Protein AF-A0A5N9EEP2-F1 (afdb_monomer_lite)

pLDDT: mean 74.11, std 15.27, range [35.41, 95.88]

Radius of gyration: 25.85 Å; chains: 1; bounding box: 50×29×83 Å

Structure (mmCIF, N/CA/C/O backbone):
data_AF-A0A5N9EEP2-F1
#
_entry.id   AF-A0A5N9EEP2-F1
#
loop_
_atom_site.group_PDB
_atom_site.id
_atom_site.type_symbol
_atom_site.label_atom_id
_atom_site.label_alt_id
_atom_site.label_comp_id
_atom_site.label_asym_id
_atom_site.label_entity_id
_atom_site.label_seq_id
_atom_site.pdbx_PDB_ins_code
_atom_site.Cartn_x
_atom_site.Cartn_y
_atom_site.Cartn_z
_atom_site.occupancy
_atom_site.B_iso_or_equiv
_atom_site.auth_seq_id
_atom_site.auth_comp_id
_atom_site.auth_asym_id
_atom_site.auth_atom_id
_atom_site.pdbx_PDB_model_num
ATOM 1 N N . MET A 1 1 ? 2.861 -10.933 -31.149 1.00 51.59 1 MET A N 1
ATOM 2 C CA . MET A 1 1 ? 3.671 -11.671 -30.152 1.00 51.59 1 MET A CA 1
ATOM 3 C C . MET A 1 1 ? 5.061 -11.038 -30.123 1.00 51.59 1 MET A C 1
ATOM 5 O O . MET A 1 1 ? 5.666 -10.945 -31.181 1.00 51.59 1 MET A O 1
ATOM 9 N N . ILE A 1 2 ? 5.520 -10.516 -28.978 1.00 60.62 2 ILE A N 1
ATOM 10 C CA . ILE A 1 2 ? 6.801 -9.785 -28.865 1.00 60.62 2 ILE A CA 1
ATOM 11 C C . ILE A 1 2 ? 7.952 -10.799 -28.814 1.00 60.62 2 ILE A C 1
ATOM 13 O O . ILE A 1 2 ? 8.004 -11.622 -27.901 1.00 60.62 2 ILE A O 1
ATOM 17 N N . ASN A 1 3 ? 8.881 -10.757 -29.774 1.00 67.25 3 ASN A N 1
ATOM 18 C CA . ASN A 1 3 ? 10.048 -11.643 -29.767 1.00 67.25 3 ASN A CA 1
ATOM 19 C C . ASN A 1 3 ? 11.219 -11.009 -28.999 1.00 67.25 3 ASN A C 1
ATOM 21 O O . ASN A 1 3 ? 12.089 -10.357 -29.581 1.00 67.25 3 ASN A O 1
ATOM 25 N N . PHE A 1 4 ? 11.254 -11.230 -27.683 1.00 68.50 4 PHE A N 1
ATOM 26 C CA . PHE A 1 4 ? 12.301 -10.705 -26.801 1.00 68.50 4 PHE A CA 1
ATOM 27 C C . PHE A 1 4 ? 13.711 -11.250 -27.114 1.00 68.50 4 PHE A C 1
ATOM 29 O O . PHE A 1 4 ? 14.690 -10.647 -26.691 1.00 68.50 4 PHE A O 1
ATOM 36 N N . ARG A 1 5 ? 13.862 -12.327 -27.908 1.00 65.06 5 ARG A N 1
ATOM 37 C CA . ARG A 1 5 ? 15.190 -12.830 -28.332 1.00 65.06 5 ARG A CA 1
ATOM 38 C C . ARG A 1 5 ? 15.927 -11.864 -29.263 1.00 65.06 5 ARG A C 1
ATOM 40 O O . ARG A 1 5 ? 17.139 -11.959 -29.404 1.00 65.06 5 ARG A O 1
ATOM 47 N N . LEU A 1 6 ? 15.199 -10.946 -29.900 1.00 68.50 6 LEU A N 1
ATOM 48 C CA . LEU A 1 6 ? 15.760 -9.918 -30.782 1.00 68.50 6 LEU A CA 1
ATOM 49 C C . LEU A 1 6 ? 16.267 -8.688 -30.013 1.00 68.50 6 LEU A C 1
ATOM 51 O O . LEU A 1 6 ? 16.818 -7.763 -30.622 1.00 68.50 6 LEU A O 1
ATOM 55 N N . LEU A 1 7 ? 16.085 -8.658 -28.689 1.00 73.56 7 LEU A N 1
ATOM 56 C CA . LEU A 1 7 ? 16.608 -7.590 -27.852 1.00 73.56 7 LEU A CA 1
ATOM 57 C C . LEU A 1 7 ? 18.115 -7.748 -27.695 1.00 73.56 7 LEU A C 1
ATOM 59 O O . LEU A 1 7 ? 18.615 -8.730 -27.158 1.00 73.56 7 LEU A O 1
ATOM 63 N N . GLY A 1 8 ? 18.847 -6.734 -28.152 1.00 79.50 8 GLY A N 1
ATOM 64 C CA . GLY A 1 8 ? 20.227 -6.545 -27.718 1.00 79.50 8 GLY A CA 1
ATOM 65 C C . GLY A 1 8 ? 20.273 -6.075 -26.262 1.00 79.50 8 GLY A C 1
ATOM 66 O O . GLY A 1 8 ? 19.260 -5.644 -25.715 1.00 79.50 8 GLY A O 1
ATOM 67 N N . VAL A 1 9 ? 21.468 -6.066 -25.664 1.00 84.19 9 VAL A N 1
ATOM 68 C CA . VAL A 1 9 ? 21.701 -5.680 -24.256 1.00 84.19 9 VAL A CA 1
ATOM 69 C C . VAL A 1 9 ? 20.985 -4.377 -23.874 1.00 84.19 9 VAL A C 1
ATOM 71 O O . VAL A 1 9 ? 20.278 -4.337 -22.875 1.00 84.19 9 VAL A O 1
ATOM 74 N N . ARG A 1 10 ? 21.089 -3.330 -24.705 1.00 84.56 10 ARG A N 1
ATOM 75 C CA . ARG A 1 10 ? 20.427 -2.030 -24.474 1.00 84.56 10 ARG A CA 1
ATOM 76 C C . ARG A 1 10 ? 18.900 -2.127 -24.452 1.00 84.56 10 ARG A C 1
ATOM 78 O O . ARG A 1 10 ? 18.261 -1.529 -23.597 1.00 84.56 10 ARG A O 1
ATOM 85 N N . GLY A 1 11 ? 18.321 -2.915 -25.357 1.00 84.31 11 GLY A N 1
ATOM 86 C CA . GLY A 1 11 ? 16.882 -3.166 -25.373 1.00 84.31 11 GLY A CA 1
ATOM 87 C C . GLY A 1 11 ? 16.436 -3.880 -24.097 1.00 84.31 11 GLY A C 1
ATOM 88 O O . GLY A 1 11 ? 15.504 -3.425 -23.442 1.00 84.31 11 GLY A O 1
ATOM 89 N N . SER A 1 12 ? 17.148 -4.938 -23.698 1.00 87.00 12 SER A N 1
ATOM 90 C CA . SER A 1 12 ? 16.858 -5.680 -22.464 1.00 87.00 12 SER A CA 1
ATOM 91 C C . SER A 1 12 ? 16.941 -4.794 -21.219 1.00 87.00 12 SER A C 1
ATOM 93 O O . SER A 1 12 ? 16.056 -4.858 -20.372 1.00 87.00 12 SER A O 1
ATOM 95 N N . VAL A 1 13 ? 17.953 -3.923 -21.130 1.00 87.94 13 VAL A N 1
ATOM 96 C CA . VAL A 1 13 ? 18.080 -2.956 -20.026 1.00 87.94 13 VAL A CA 1
ATOM 97 C C . VAL A 1 13 ? 16.926 -1.950 -20.042 1.00 87.94 13 VAL A C 1
ATOM 99 O O . VAL A 1 13 ? 16.350 -1.688 -18.992 1.00 87.94 13 VAL A O 1
ATOM 102 N N . GLY A 1 14 ? 16.530 -1.430 -21.208 1.00 87.25 14 GLY A N 1
ATOM 103 C CA . GLY A 1 14 ? 15.384 -0.520 -21.322 1.00 87.25 14 GLY A CA 1
ATOM 104 C C . GLY A 1 14 ? 14.079 -1.143 -20.815 1.00 87.25 14 GLY A C 1
ATOM 105 O O . GLY A 1 14 ? 13.383 -0.539 -20.000 1.00 87.25 14 GLY A O 1
ATOM 106 N N . TYR A 1 15 ? 13.777 -2.378 -21.227 1.00 88.75 15 TYR A N 1
ATOM 107 C CA . TYR A 1 15 ? 12.607 -3.108 -20.727 1.00 88.75 15 TYR A CA 1
ATOM 108 C C . TYR A 1 15 ? 12.700 -3.437 -19.240 1.00 88.75 15 TYR A C 1
ATOM 110 O O . TYR A 1 15 ? 11.684 -3.370 -18.555 1.00 88.75 15 TYR A O 1
ATO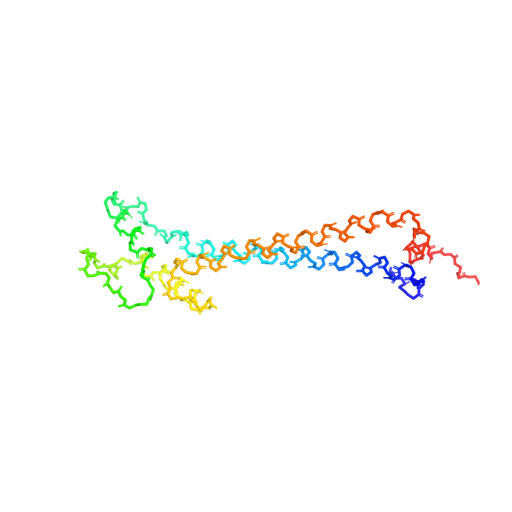M 118 N N . LEU A 1 16 ? 13.891 -3.762 -18.731 1.00 90.81 16 LEU A N 1
ATOM 119 C CA . LEU A 1 16 ? 14.096 -3.999 -17.305 1.00 90.81 16 LEU A CA 1
ATOM 120 C C . LEU A 1 16 ? 13.808 -2.734 -16.488 1.00 90.81 16 LEU A C 1
ATOM 122 O O . LEU A 1 16 ? 13.076 -2.807 -15.508 1.00 90.81 16 LEU A O 1
ATOM 126 N N . VAL A 1 17 ? 14.324 -1.574 -16.909 1.00 91.06 17 VAL A N 1
ATOM 127 C CA . VAL A 1 17 ? 14.067 -0.284 -16.242 1.00 91.06 17 VAL A CA 1
ATOM 128 C C . VAL A 1 17 ? 12.572 0.036 -16.240 1.00 91.06 17 VAL A C 1
ATOM 130 O O . VAL A 1 17 ? 12.023 0.372 -15.190 1.00 91.06 17 VAL A O 1
ATOM 133 N N . LEU A 1 18 ? 11.901 -0.129 -17.385 1.00 91.19 18 LEU A N 1
ATOM 134 C CA . LEU A 1 18 ? 10.460 0.091 -17.507 1.00 91.19 18 LEU A CA 1
ATOM 135 C C . LEU A 1 18 ? 9.661 -0.863 -16.604 1.00 91.19 18 LEU A C 1
ATOM 137 O O . LEU A 1 18 ? 8.780 -0.432 -15.864 1.00 91.19 18 LEU A O 1
ATOM 141 N N . PHE A 1 19 ? 9.993 -2.155 -16.627 1.00 93.31 19 PHE A N 1
ATOM 142 C CA . PHE A 1 19 ? 9.330 -3.177 -15.820 1.00 93.31 19 PHE A CA 1
ATOM 143 C C . PHE A 1 19 ? 9.522 -2.942 -14.319 1.00 93.31 19 PHE A C 1
ATOM 145 O O . PHE A 1 19 ? 8.550 -2.973 -13.566 1.00 93.31 19 PHE A O 1
ATOM 152 N N . CYS A 1 20 ? 10.744 -2.628 -13.882 1.00 94.06 20 CYS A N 1
ATOM 153 C CA . CYS A 1 20 ? 11.016 -2.248 -12.497 1.00 94.06 20 CYS A CA 1
ATOM 154 C C . CYS A 1 20 ? 10.197 -1.015 -12.096 1.00 94.06 20 CYS A C 1
ATOM 156 O O . CYS A 1 20 ? 9.585 -1.009 -11.029 1.00 94.06 20 CYS A O 1
ATOM 158 N N . GLY A 1 21 ? 10.119 -0.002 -12.966 1.00 91.31 21 GLY A N 1
ATOM 159 C CA . GLY A 1 21 ? 9.276 1.172 -12.750 1.00 91.31 21 GLY A CA 1
ATOM 160 C C . GLY A 1 21 ? 7.808 0.805 -12.519 1.00 91.31 21 GLY A C 1
ATOM 161 O O . GLY A 1 21 ? 7.185 1.340 -11.601 1.00 91.31 21 GLY A O 1
ATOM 162 N N . PHE A 1 22 ? 7.255 -0.117 -13.311 1.00 92.44 22 PHE A N 1
ATOM 163 C CA . PHE A 1 22 ? 5.887 -0.613 -13.125 1.00 92.44 22 PHE A CA 1
ATOM 164 C C . PHE A 1 22 ? 5.707 -1.397 -11.824 1.00 92.44 22 PHE A C 1
ATOM 166 O O . PHE A 1 22 ? 4.713 -1.180 -11.135 1.00 92.44 22 PHE A O 1
ATOM 173 N N . ILE A 1 23 ? 6.661 -2.258 -11.451 1.00 94.94 23 ILE A N 1
ATOM 174 C CA . ILE A 1 23 ? 6.608 -2.993 -10.177 1.00 94.94 23 ILE A CA 1
ATOM 175 C C . ILE A 1 23 ? 6.513 -2.022 -9.002 1.00 94.94 23 ILE A C 1
ATOM 177 O O . ILE A 1 23 ? 5.667 -2.203 -8.130 1.00 94.94 23 ILE A O 1
ATOM 181 N N . PHE A 1 24 ? 7.338 -0.976 -8.983 1.00 93.50 24 PHE A N 1
ATOM 182 C CA . PHE A 1 24 ? 7.325 -0.011 -7.887 1.00 93.50 24 PHE A CA 1
ATOM 183 C C . PHE A 1 24 ? 6.000 0.753 -7.777 1.00 93.50 24 PHE A C 1
ATOM 185 O O . PHE A 1 24 ? 5.491 0.921 -6.669 1.00 93.50 24 PHE A O 1
ATOM 192 N N . HIS A 1 25 ? 5.390 1.132 -8.903 1.00 91.25 25 HIS A N 1
ATOM 193 C CA . HIS A 1 25 ? 4.040 1.705 -8.895 1.00 91.25 25 HIS A CA 1
ATOM 194 C C . HIS A 1 25 ? 2.982 0.696 -8.433 1.00 91.25 25 HIS A C 1
ATOM 196 O O . HIS A 1 25 ? 2.090 1.060 -7.672 1.00 91.25 25 HIS A O 1
ATOM 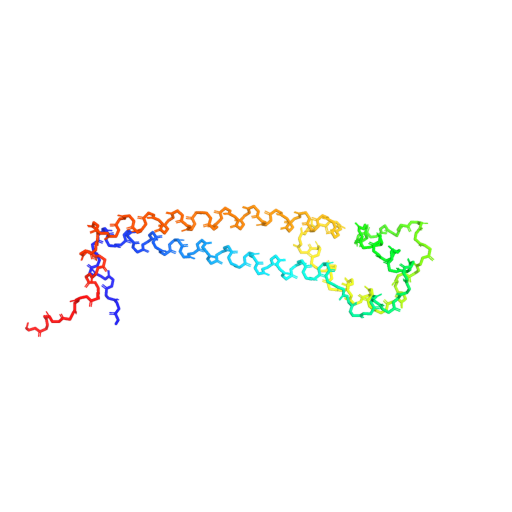202 N N . GLY A 1 26 ? 3.088 -0.571 -8.845 1.00 91.31 26 GLY A N 1
ATOM 203 C CA . GLY A 1 26 ? 2.183 -1.633 -8.405 1.00 91.31 26 GLY A CA 1
ATOM 204 C C . GLY A 1 26 ? 2.250 -1.870 -6.895 1.00 91.31 26 GLY A C 1
ATOM 205 O O . GLY A 1 26 ? 1.215 -1.930 -6.236 1.00 91.31 26 GLY A O 1
ATOM 206 N N . LEU A 1 27 ? 3.457 -1.926 -6.326 1.00 90.12 27 LEU A N 1
ATOM 207 C CA . LEU A 1 27 ? 3.657 -2.038 -4.878 1.00 90.12 27 LEU A CA 1
ATOM 208 C C . LEU A 1 27 ? 3.079 -0.828 -4.134 1.00 90.12 27 LEU A C 1
ATOM 210 O O . LEU A 1 27 ? 2.373 -1.007 -3.143 1.00 90.12 27 LEU A O 1
ATOM 214 N N . ALA A 1 28 ? 3.322 0.389 -4.632 1.00 90.31 28 ALA A N 1
ATOM 215 C CA . ALA A 1 28 ? 2.750 1.603 -4.054 1.00 90.31 28 ALA A CA 1
ATOM 216 C C . ALA A 1 28 ? 1.212 1.598 -4.103 1.00 90.31 28 ALA A C 1
ATOM 218 O O . ALA A 1 28 ? 0.567 1.962 -3.122 1.00 90.31 28 ALA A O 1
ATOM 219 N N . PHE A 1 29 ? 0.623 1.134 -5.209 1.00 90.44 29 PHE A N 1
ATOM 220 C CA . PHE A 1 29 ? -0.825 1.004 -5.363 1.00 90.44 29 PHE A CA 1
ATOM 221 C C . PHE A 1 29 ? -1.424 0.005 -4.366 1.00 90.44 29 PHE A C 1
ATOM 223 O O . PHE A 1 29 ? -2.364 0.349 -3.653 1.00 90.44 29 PHE A O 1
ATOM 230 N N . VAL A 1 30 ? -0.853 -1.201 -4.256 1.00 88.00 30 VAL A N 1
ATOM 231 C CA . VAL A 1 30 ? -1.315 -2.219 -3.293 1.00 88.00 30 VAL A CA 1
ATOM 232 C C . VAL A 1 30 ? -1.240 -1.688 -1.861 1.00 88.00 30 VAL A C 1
ATOM 234 O O . VAL A 1 30 ? -2.168 -1.888 -1.078 1.00 88.00 30 VAL A O 1
ATOM 237 N N . GLN A 1 31 ? -0.163 -0.977 -1.518 1.00 85.81 31 GLN A N 1
ATOM 238 C CA . GLN A 1 31 ? -0.013 -0.354 -0.202 1.00 85.81 31 GLN A CA 1
ATOM 239 C C . GLN A 1 31 ? -1.036 0.761 0.036 1.00 85.81 31 GLN A C 1
ATOM 241 O O . GLN A 1 31 ? -1.569 0.857 1.139 1.00 85.81 31 GLN A O 1
ATOM 246 N N . MET A 1 32 ? -1.342 1.573 -0.978 1.00 87.38 32 MET A N 1
ATOM 247 C CA . MET A 1 32 ? -2.364 2.616 -0.883 1.00 87.38 32 MET A CA 1
ATOM 248 C C . MET A 1 32 ? -3.759 2.024 -0.652 1.00 87.38 32 MET A C 1
ATOM 250 O O . MET A 1 32 ? -4.479 2.508 0.217 1.00 87.38 32 MET A O 1
ATOM 254 N N . GLU A 1 33 ? -4.129 0.968 -1.377 1.00 86.06 33 GLU A N 1
ATOM 255 C CA . GLU A 1 33 ? -5.423 0.296 -1.193 1.00 86.06 33 GLU A CA 1
ATOM 256 C C . GLU A 1 33 ? -5.510 -0.432 0.152 1.00 86.06 33 GLU A C 1
ATOM 258 O O . GLU A 1 33 ? -6.517 -0.335 0.848 1.00 86.06 33 GLU A O 1
ATOM 263 N N . THR A 1 34 ? -4.423 -1.076 0.579 1.00 82.38 34 THR A N 1
ATOM 264 C CA . THR A 1 34 ? -4.351 -1.718 1.901 1.00 82.38 34 THR A CA 1
ATOM 265 C C . THR A 1 34 ? -4.498 -0.682 3.016 1.00 82.38 34 THR A C 1
ATOM 267 O O . THR A 1 34 ? -5.252 -0.893 3.962 1.00 82.38 34 THR A O 1
ATOM 270 N N . ARG A 1 35 ? -3.836 0.477 2.883 1.00 82.19 35 ARG A N 1
ATOM 271 C CA . ARG A 1 35 ? -4.005 1.609 3.801 1.00 82.19 35 ARG A CA 1
ATOM 272 C C . ARG A 1 35 ? -5.456 2.076 3.836 1.00 82.19 35 ARG A C 1
ATOM 274 O O . ARG A 1 35 ? -5.997 2.209 4.924 1.00 82.19 35 ARG A O 1
ATOM 281 N N . ARG A 1 36 ? -6.076 2.321 2.677 1.00 81.44 36 ARG A N 1
ATOM 282 C CA . ARG A 1 36 ? -7.474 2.778 2.601 1.00 81.44 36 ARG A CA 1
ATOM 283 C C . ARG A 1 36 ? -8.413 1.807 3.297 1.00 81.44 36 ARG A C 1
ATOM 285 O O . ARG A 1 36 ? -9.230 2.242 4.093 1.00 81.44 36 ARG A O 1
ATOM 292 N N . PHE A 1 37 ? -8.250 0.511 3.048 1.00 80.38 37 PHE A N 1
ATOM 293 C CA . PHE A 1 37 ? -9.035 -0.530 3.704 1.00 80.38 37 PHE A CA 1
ATOM 294 C C . PHE A 1 37 ? -8.843 -0.534 5.230 1.00 80.38 37 PHE A C 1
ATOM 296 O O . PHE A 1 37 ? -9.814 -0.658 5.976 1.00 80.38 37 PHE A O 1
ATOM 303 N N . TYR A 1 38 ? -7.610 -0.365 5.716 1.00 77.56 38 TYR A N 1
ATOM 304 C CA . TYR A 1 38 ? -7.339 -0.309 7.155 1.00 77.56 38 TYR A CA 1
ATOM 305 C C . TYR A 1 38 ? -7.860 0.973 7.807 1.00 77.56 38 TYR A C 1
ATOM 307 O O . TYR A 1 38 ? -8.440 0.903 8.886 1.00 77.56 38 TYR A O 1
ATOM 315 N N . GLU A 1 39 ? -7.698 2.127 7.160 1.00 75.62 39 GLU A N 1
ATOM 316 C CA . GLU A 1 39 ? -8.273 3.393 7.625 1.00 75.62 39 GLU A CA 1
ATOM 317 C C . GLU A 1 39 ? -9.796 3.311 7.675 1.00 75.62 39 GLU A C 1
ATOM 319 O O . GLU A 1 39 ? -10.378 3.676 8.687 1.00 75.62 39 GLU A O 1
ATOM 324 N N . ASP A 1 40 ? -10.434 2.766 6.641 1.00 74.88 40 ASP A N 1
ATOM 325 C CA . ASP A 1 40 ? -11.876 2.523 6.601 1.00 74.88 40 ASP A CA 1
ATOM 326 C C . ASP A 1 40 ? -12.311 1.612 7.761 1.00 74.88 40 ASP A C 1
ATOM 328 O O . ASP A 1 40 ? -13.180 1.967 8.546 1.00 74.88 40 ASP A O 1
ATOM 332 N N . THR A 1 41 ? -11.620 0.493 7.973 1.00 72.25 41 THR A N 1
ATOM 333 C CA . THR A 1 41 ? -11.959 -0.453 9.048 1.00 72.25 41 THR A CA 1
ATOM 334 C C . THR A 1 41 ? -11.772 0.140 10.455 1.00 72.25 41 THR A C 1
ATOM 336 O O . THR A 1 41 ? -12.544 -0.168 11.364 1.00 72.25 41 THR A O 1
ATOM 339 N N . LEU A 1 42 ? -10.741 0.967 10.671 1.00 71.88 42 LEU A N 1
ATOM 340 C CA . LEU A 1 42 ? -10.448 1.550 11.988 1.00 71.88 42 LEU A CA 1
ATOM 341 C C . LEU A 1 42 ? -11.235 2.836 12.268 1.00 71.88 42 LEU A C 1
ATOM 343 O O . LEU A 1 42 ? -11.626 3.066 13.413 1.00 71.88 42 LEU A O 1
ATOM 347 N N . LEU A 1 43 ? -11.445 3.675 11.252 1.00 68.50 43 LEU A N 1
ATOM 348 C CA . LEU A 1 43 ? -12.038 5.007 11.390 1.00 68.50 43 LEU A CA 1
ATOM 349 C C . LEU A 1 43 ? -13.523 5.028 11.033 1.00 68.50 43 LEU A C 1
ATOM 351 O O . LEU A 1 43 ? -14.281 5.723 11.719 1.00 68.50 43 LEU A O 1
ATOM 355 N N . ASN A 1 44 ? -13.955 4.290 10.002 1.00 62.72 44 ASN A N 1
ATOM 356 C CA . ASN A 1 44 ? -15.353 4.340 9.592 1.00 62.72 44 ASN A CA 1
ATOM 357 C C . ASN A 1 44 ? -16.259 3.594 10.566 1.00 62.72 44 ASN A C 1
ATOM 359 O O . ASN A 1 44 ? -15.949 2.546 11.134 1.00 62.72 44 ASN A O 1
ATOM 363 N N . GLU A 1 45 ? -17.382 4.253 10.829 1.00 55.03 45 GLU A N 1
ATOM 364 C CA . GLU A 1 45 ? -18.343 3.877 11.845 1.00 55.03 45 GLU A CA 1
ATOM 365 C C . GLU A 1 45 ? -19.073 2.579 11.471 1.00 55.03 45 GLU A C 1
ATOM 367 O O . GLU A 1 45 ? -19.467 2.408 10.317 1.00 55.03 45 GLU A O 1
ATOM 372 N N . PRO A 1 46 ? -19.371 1.698 12.440 1.00 51.59 46 PRO A N 1
ATOM 373 C CA . PRO A 1 46 ? -20.517 0.817 12.286 1.00 51.59 46 PRO A CA 1
ATOM 374 C C . PRO A 1 46 ? -21.770 1.707 12.197 1.00 51.59 46 PRO A C 1
ATOM 376 O O . PRO A 1 46 ? -21.947 2.643 12.984 1.00 51.59 46 PRO A O 1
ATOM 379 N N . TYR A 1 47 ? -22.618 1.444 11.205 1.00 47.19 47 TYR A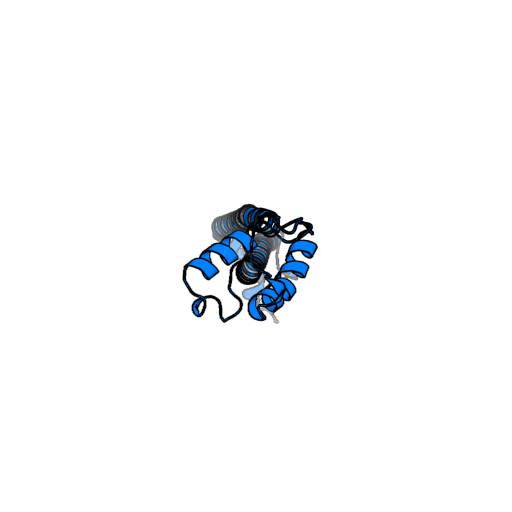 N 1
ATOM 380 C CA . TYR A 1 47 ? -23.890 2.133 10.986 1.00 47.19 47 TYR A CA 1
ATOM 381 C C . TYR A 1 47 ? -24.674 2.288 12.305 1.00 47.19 47 TYR A C 1
ATOM 383 O O . TYR A 1 47 ? -25.038 1.283 12.896 1.00 47.19 47 TYR A O 1
ATOM 391 N N . GLY A 1 48 ? -24.946 3.525 12.756 1.00 48.66 48 GLY A N 1
ATOM 392 C CA . GLY A 1 48 ? -25.799 3.801 13.934 1.00 48.66 48 GLY A CA 1
ATOM 393 C C . GLY A 1 48 ? -25.249 4.803 14.964 1.00 48.66 48 GLY A C 1
ATOM 394 O O . GLY A 1 48 ? -25.975 5.248 15.852 1.00 48.66 48 GLY A O 1
ATOM 395 N N . PHE A 1 49 ? -24.002 5.259 14.827 1.00 53.03 49 PHE A N 1
ATOM 396 C CA . PHE A 1 49 ? -23.436 6.299 15.705 1.00 53.03 49 PHE A CA 1
ATOM 397 C C . PHE A 1 49 ? -24.139 7.656 15.575 1.00 53.03 49 PHE A C 1
ATOM 399 O O . PHE A 1 49 ? -24.390 8.333 16.569 1.00 53.03 49 PHE A O 1
ATOM 406 N N . ASN A 1 50 ? -24.532 8.036 14.358 1.00 48.09 50 ASN A N 1
ATOM 407 C CA . ASN A 1 50 ? -25.254 9.287 14.115 1.00 48.09 50 ASN A CA 1
ATOM 408 C C . ASN A 1 50 ? -26.671 9.319 14.711 1.00 48.09 50 ASN A C 1
ATOM 410 O O . ASN A 1 50 ? -27.223 10.407 14.868 1.00 48.09 50 ASN A O 1
ATOM 414 N N . SER A 1 51 ? -27.250 8.164 15.064 1.00 55.59 51 SER A N 1
ATOM 415 C CA . SER A 1 51 ? -28.518 8.093 15.808 1.00 55.59 51 SER A CA 1
ATOM 416 C C . SER A 1 51 ? -28.356 8.259 17.320 1.00 55.59 51 SER A C 1
ATOM 418 O O . SER A 1 51 ? -29.358 8.413 18.018 1.00 55.59 51 SER A O 1
ATOM 420 N N . LEU A 1 52 ? -27.124 8.255 17.837 1.00 59.81 52 LEU A N 1
ATOM 421 C CA . LEU A 1 52 ? -26.852 8.553 19.239 1.00 59.81 52 LEU A CA 1
ATOM 422 C C . LEU A 1 52 ? -26.873 10.064 19.474 1.00 59.81 52 LEU A C 1
ATOM 424 O O . LEU A 1 52 ? -26.569 10.865 18.584 1.00 59.81 52 LEU A O 1
ATOM 428 N N . ASN A 1 53 ? -27.226 10.461 20.695 1.00 69.00 53 ASN A N 1
ATOM 429 C CA . ASN A 1 53 ? -27.175 11.870 21.064 1.00 69.00 53 ASN A CA 1
ATOM 430 C C . ASN A 1 53 ? -25.718 12.372 21.128 1.00 69.00 53 ASN A C 1
ATOM 432 O O . ASN A 1 53 ? -24.768 11.594 21.209 1.00 69.00 53 ASN A O 1
ATOM 436 N N . GLU A 1 54 ? -25.539 13.690 21.070 1.00 67.94 54 GLU A N 1
ATOM 437 C CA . GLU A 1 54 ? -24.224 14.331 20.937 1.00 67.94 54 GLU A CA 1
ATOM 438 C C . GLU A 1 54 ? -23.227 13.920 22.031 1.00 67.94 54 GLU A C 1
ATOM 440 O O . GLU A 1 54 ? -22.095 13.560 21.720 1.00 67.94 54 GLU A O 1
ATOM 445 N N . ILE A 1 55 ? -23.688 13.849 23.281 1.00 66.88 55 ILE A N 1
ATOM 446 C CA . ILE A 1 55 ? -22.878 13.452 24.442 1.00 66.88 55 ILE A CA 1
ATOM 447 C C . ILE A 1 55 ? -22.422 11.988 24.323 1.00 66.88 55 ILE A C 1
ATOM 449 O O . ILE A 1 55 ? -21.265 11.670 24.593 1.00 66.88 55 ILE A O 1
ATOM 453 N N . GLN A 1 56 ? -23.308 11.089 23.887 1.00 63.94 56 GLN A N 1
ATOM 454 C CA . GLN A 1 56 ? -22.979 9.674 23.689 1.00 63.94 56 GLN A CA 1
ATOM 455 C C . GLN A 1 56 ? -21.970 9.480 22.557 1.00 63.94 56 GLN A C 1
ATOM 457 O O . GLN A 1 56 ? -21.051 8.672 22.695 1.00 63.94 56 GLN A O 1
ATOM 462 N N . ARG A 1 57 ? -22.100 10.237 21.459 1.00 66.75 57 ARG A N 1
ATOM 463 C CA . ARG A 1 57 ? -21.125 10.205 20.358 1.00 66.75 57 ARG A CA 1
ATOM 464 C C . ARG A 1 57 ? -19.746 10.659 20.819 1.00 66.75 57 ARG A C 1
ATOM 466 O O . ARG A 1 57 ? -18.772 9.983 20.506 1.00 66.75 57 ARG A O 1
ATOM 473 N N . GLU A 1 58 ? -19.657 11.745 21.588 1.00 62.88 58 GLU A N 1
ATOM 474 C CA . GLU A 1 58 ? -18.382 12.210 22.150 1.00 62.88 58 GLU A CA 1
ATOM 475 C C . GLU A 1 58 ? -17.764 11.171 23.095 1.00 62.88 58 GLU A C 1
ATOM 477 O O . GLU A 1 58 ? -16.580 10.857 22.992 1.00 62.88 58 GLU A O 1
ATOM 482 N N . GLN A 1 59 ? -18.558 10.570 23.982 1.00 60.97 59 GLN A N 1
ATOM 483 C CA . GLN A 1 59 ? -18.063 9.561 24.924 1.00 60.97 59 GLN A CA 1
ATOM 484 C C . GLN A 1 59 ? -17.591 8.278 24.226 1.00 60.97 59 GLN A C 1
ATOM 486 O O . GLN A 1 59 ? -16.557 7.719 24.598 1.00 60.97 59 GLN A O 1
ATOM 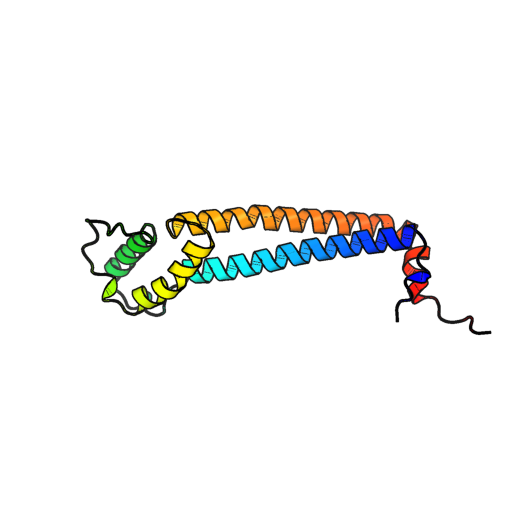491 N N . LEU A 1 60 ? -18.298 7.829 23.185 1.00 64.25 60 LEU A N 1
ATOM 492 C CA . LEU A 1 60 ? -17.865 6.707 22.352 1.00 64.25 60 LEU A CA 1
ATOM 493 C C . LEU A 1 60 ? -16.637 7.057 21.501 1.00 64.25 60 LEU A C 1
ATOM 495 O O . LEU A 1 60 ? -15.787 6.194 21.298 1.00 64.25 60 LEU A O 1
ATOM 499 N N . TRP A 1 61 ? -16.510 8.303 21.038 1.00 61.06 61 TRP A N 1
ATOM 500 C CA . TRP A 1 61 ? -15.320 8.790 20.338 1.00 61.06 61 TRP A CA 1
ATOM 501 C C . TRP A 1 61 ? -14.072 8.701 21.226 1.00 61.06 61 TRP A C 1
ATOM 503 O O . TRP A 1 61 ? -13.064 8.126 20.813 1.00 61.06 61 TRP A O 1
ATOM 513 N N . PHE A 1 62 ? -14.159 9.157 22.481 1.00 56.78 62 PHE A N 1
ATOM 514 C CA . PHE A 1 62 ? -13.075 8.989 23.456 1.00 56.78 62 PHE A CA 1
ATOM 515 C C . PHE A 1 62 ? -12.805 7.514 23.788 1.00 56.78 62 PHE A C 1
ATOM 517 O O . PHE A 1 62 ? -11.647 7.122 23.917 1.00 56.78 62 PHE A O 1
ATOM 524 N N . ALA A 1 63 ? -13.839 6.669 23.847 1.00 57.50 63 ALA A N 1
ATOM 525 C CA . ALA A 1 63 ? -13.673 5.230 24.049 1.00 57.50 63 ALA A CA 1
ATOM 526 C C . ALA A 1 63 ? -12.934 4.517 22.898 1.00 57.50 63 ALA A C 1
ATOM 528 O O . ALA A 1 63 ? -12.291 3.493 23.132 1.00 57.50 63 ALA A O 1
ATOM 529 N N . ARG A 1 64 ? -13.003 5.034 21.660 1.00 60.62 64 ARG A N 1
ATOM 530 C CA . ARG A 1 64 ? -12.267 4.478 20.507 1.00 60.62 64 ARG A CA 1
ATOM 531 C C . ARG A 1 64 ? -10.762 4.731 20.569 1.00 60.62 64 ARG A C 1
ATOM 533 O O . ARG A 1 64 ? -10.004 3.945 20.007 1.00 60.62 64 ARG A O 1
ATOM 540 N N . MET A 1 65 ? -10.329 5.816 21.212 1.00 53.84 65 MET A N 1
ATOM 541 C CA . MET A 1 65 ? -8.930 6.258 21.162 1.00 53.84 65 MET A CA 1
ATOM 542 C C . MET A 1 65 ? -7.978 5.407 22.020 1.00 53.84 65 MET A C 1
ATOM 544 O O . MET A 1 65 ? -6.776 5.459 21.775 1.00 53.84 65 MET A O 1
ATOM 548 N N . ASP A 1 66 ? -8.484 4.589 22.955 1.00 52.22 66 ASP A N 1
ATOM 549 C CA . ASP A 1 66 ? -7.630 3.971 23.988 1.00 52.22 66 ASP A CA 1
ATOM 550 C C . ASP A 1 66 ? -7.948 2.513 24.376 1.00 52.22 66 ASP A C 1
ATOM 552 O O . ASP A 1 66 ? -7.339 1.980 25.302 1.00 52.22 66 ASP A O 1
ATOM 556 N N . ILE A 1 67 ? -8.868 1.815 23.697 1.00 55.91 67 ILE A N 1
ATOM 557 C CA . ILE A 1 67 ? -9.286 0.467 24.130 1.00 55.91 67 ILE A CA 1
ATOM 558 C C . ILE A 1 67 ? -9.114 -0.555 23.009 1.00 55.91 67 ILE A C 1
ATOM 560 O O . ILE A 1 67 ? -9.987 -0.693 22.155 1.00 55.91 67 ILE A O 1
ATOM 564 N N . VAL A 1 68 ? -8.038 -1.347 23.050 1.00 53.09 68 VAL A N 1
ATOM 565 C 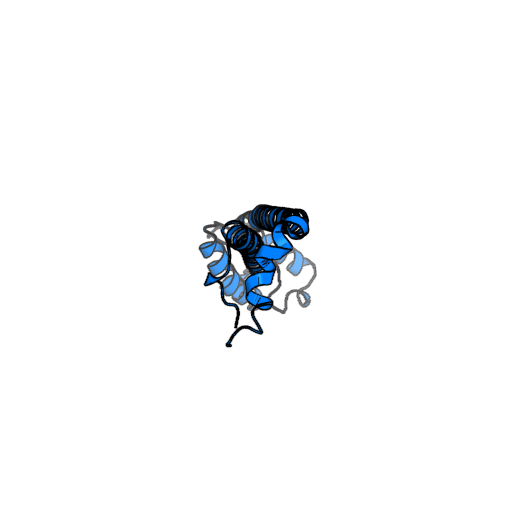CA . VAL A 1 68 ? -8.067 -2.689 22.429 1.00 53.09 68 VAL A CA 1
ATOM 566 C C . VAL A 1 68 ? -7.542 -3.783 23.352 1.00 53.09 68 VAL A C 1
ATOM 568 O O . VAL A 1 68 ? -8.112 -4.873 23.315 1.00 53.09 68 VAL A O 1
ATOM 571 N N . ASP A 1 69 ? -6.621 -3.498 24.274 1.00 42.84 69 ASP A N 1
ATOM 572 C CA . ASP A 1 69 ? -6.149 -4.500 25.237 1.00 42.84 69 ASP A CA 1
ATOM 573 C C . ASP A 1 69 ? -6.582 -4.212 26.676 1.00 42.84 69 ASP A C 1
ATOM 575 O O . ASP A 1 69 ? -5.871 -3.594 27.458 1.00 42.84 69 ASP A O 1
ATOM 579 N N . GLY A 1 70 ? -7.764 -4.720 27.039 1.00 44.03 70 GLY A N 1
ATOM 580 C CA . GLY A 1 70 ? -8.123 -5.107 28.414 1.00 44.03 70 GLY A CA 1
ATOM 581 C C . GLY A 1 70 ? -8.242 -4.007 29.479 1.00 44.03 70 GLY A C 1
ATOM 582 O O . GLY A 1 70 ? -8.826 -4.261 30.534 1.00 44.03 70 GLY A O 1
ATOM 583 N N . ILE A 1 71 ? -7.759 -2.793 29.231 1.00 43.41 71 ILE A N 1
ATOM 584 C CA . ILE A 1 71 ? -7.930 -1.649 30.118 1.00 43.41 71 ILE A CA 1
ATOM 585 C C . ILE A 1 71 ? -9.325 -1.097 29.843 1.00 43.41 71 ILE A C 1
ATOM 587 O O . ILE A 1 71 ? -9.526 -0.290 28.941 1.00 43.41 71 ILE A O 1
ATOM 591 N N . LYS A 1 72 ? -10.321 -1.550 30.616 1.00 49.00 72 LYS A N 1
ATOM 592 C CA . LYS A 1 72 ? -11.553 -0.769 30.767 1.00 49.00 72 LYS A CA 1
ATOM 593 C C . LYS A 1 72 ? -11.124 0.557 31.396 1.00 49.00 72 LYS A C 1
ATOM 595 O O . LYS A 1 72 ? -10.657 0.524 32.538 1.00 49.00 72 LYS A O 1
ATOM 600 N N . PRO A 1 73 ? -11.244 1.707 30.714 1.00 44.50 73 PRO A N 1
ATOM 601 C CA . PRO A 1 73 ? -11.030 2.975 31.377 1.00 44.50 73 PRO A CA 1
ATOM 602 C C . PRO A 1 73 ? -12.021 3.023 32.531 1.00 44.50 73 PRO A C 1
ATOM 604 O O . PRO A 1 73 ? -13.235 2.997 32.336 1.00 44.50 73 PRO A O 1
ATOM 607 N N . THR A 1 74 ? -11.498 3.086 33.750 1.00 45.38 74 THR A N 1
ATOM 608 C CA . THR A 1 74 ? -12.254 3.117 35.015 1.00 45.38 74 THR A CA 1
ATOM 609 C C . THR A 1 74 ? -13.221 4.309 35.121 1.00 45.38 74 THR A C 1
ATOM 611 O O . THR A 1 74 ? -13.905 4.462 36.124 1.00 45.38 74 THR A O 1
ATOM 614 N N . HIS A 1 75 ? -13.264 5.151 34.087 1.00 47.25 75 HIS A N 1
ATOM 615 C CA . HIS A 1 75 ? -13.844 6.483 34.047 1.00 47.25 75 HIS A CA 1
ATOM 616 C C . HIS A 1 75 ? -14.894 6.628 32.935 1.00 47.25 75 HIS A C 1
ATOM 618 O O . HIS A 1 75 ? -15.517 7.682 32.862 1.00 47.25 75 HIS A O 1
ATOM 624 N N . ILE A 1 76 ? -15.096 5.624 32.065 1.00 51.25 76 ILE A N 1
ATOM 625 C CA . ILE A 1 76 ? -16.186 5.661 31.078 1.00 51.25 76 ILE A CA 1
ATOM 626 C C . ILE A 1 76 ? -17.425 5.037 31.735 1.00 51.25 76 ILE A C 1
ATOM 628 O O . ILE A 1 76 ? -17.453 3.826 31.948 1.00 51.25 76 ILE A O 1
ATOM 632 N N . PRO A 1 77 ? -18.457 5.831 32.077 1.00 51.06 77 PRO A N 1
ATOM 633 C CA . PRO A 1 77 ? -19.625 5.371 32.831 1.00 51.06 77 PRO A CA 1
ATOM 634 C C . PRO A 1 77 ? -20.639 4.609 31.958 1.00 51.06 77 PRO A C 1
ATOM 636 O O . PRO A 1 77 ? -21.810 4.503 32.318 1.00 51.06 77 PRO A O 1
ATOM 639 N N . ILE A 1 78 ? -20.218 4.118 30.790 1.00 55.66 78 ILE A N 1
ATOM 640 C CA . ILE A 1 78 ? -21.080 3.503 29.783 1.00 55.66 78 ILE A CA 1
ATOM 641 C C . ILE A 1 78 ? -20.571 2.099 29.495 1.00 55.66 78 ILE A C 1
ATOM 643 O O . ILE A 1 78 ? -19.410 1.908 29.139 1.00 55.66 78 ILE A O 1
ATOM 647 N N . ASP A 1 79 ? -21.466 1.121 29.610 1.00 62.75 79 ASP A N 1
ATOM 648 C CA . ASP A 1 79 ? -21.203 -0.229 29.138 1.00 62.75 79 ASP A CA 1
ATOM 649 C C . ASP A 1 79 ? -21.287 -0.266 27.604 1.00 62.75 79 ASP A C 1
ATOM 651 O O . ASP A 1 79 ? -22.364 -0.311 27.007 1.00 62.75 79 ASP A O 1
ATOM 655 N N . LEU A 1 80 ? -20.122 -0.180 26.962 1.00 61.75 80 LEU A N 1
ATOM 656 C CA . LEU A 1 80 ? -19.982 -0.135 25.506 1.00 61.75 80 LEU A CA 1
ATOM 657 C C . LEU A 1 80 ? -20.397 -1.457 24.846 1.00 61.75 80 LEU A C 1
ATOM 659 O O . LEU A 1 80 ? -20.815 -1.465 23.690 1.00 61.75 80 LEU A O 1
ATOM 663 N N . GLU A 1 81 ? -20.337 -2.570 25.584 1.00 62.47 81 GLU A N 1
ATOM 664 C CA . GLU A 1 81 ? -20.708 -3.892 25.076 1.00 62.47 81 GLU A CA 1
ATOM 665 C C . GLU A 1 81 ? -22.219 -4.041 24.876 1.00 62.47 81 GLU A C 1
ATOM 667 O O . GLU A 1 81 ? -22.640 -4.994 24.227 1.00 62.47 81 GLU A O 1
ATOM 672 N N . VAL A 1 82 ? -23.047 -3.117 25.377 1.00 66.00 82 VAL A N 1
ATOM 673 C CA . VAL A 1 82 ? -24.508 -3.129 25.181 1.00 66.00 82 VAL A CA 1
ATOM 674 C C . VAL A 1 82 ? -24.892 -2.683 23.765 1.00 66.00 82 VAL A C 1
ATOM 676 O O . VAL A 1 82 ? -25.912 -3.130 23.238 1.00 66.00 82 VAL A O 1
ATOM 679 N N . TYR A 1 83 ? -24.057 -1.867 23.118 1.00 66.38 83 TYR A N 1
ATOM 680 C CA . TYR A 1 83 ? -24.316 -1.329 21.784 1.00 66.38 83 TYR A CA 1
ATOM 681 C C . TYR A 1 83 ? -23.875 -2.331 20.716 1.00 66.38 83 TYR A C 1
ATOM 683 O O . TYR A 1 83 ? -22.707 -2.728 20.643 1.00 66.38 83 TYR A O 1
ATOM 691 N N . GLN A 1 84 ? -24.821 -2.770 19.887 1.00 70.31 84 GLN A N 1
ATOM 692 C CA . GLN A 1 84 ? -24.568 -3.761 18.842 1.00 70.31 84 GLN A CA 1
ATOM 693 C C . GLN A 1 84 ? -23.529 -3.252 17.838 1.00 70.31 84 GLN A C 1
ATOM 695 O O . GLN A 1 84 ? -22.598 -3.976 17.498 1.00 70.31 84 GLN A O 1
ATOM 700 N N . GLU A 1 85 ? -23.635 -1.986 17.465 1.00 66.38 85 GLU A N 1
ATOM 701 C CA . GLU A 1 85 ? -22.769 -1.295 16.522 1.00 66.38 85 GLU A CA 1
ATOM 702 C C . GLU A 1 85 ? -21.320 -1.287 17.023 1.00 66.38 85 GLU A C 1
ATOM 704 O O . GLU A 1 85 ? -20.399 -1.672 16.305 1.00 66.38 85 GLU A O 1
ATOM 709 N N . TYR A 1 86 ? -21.109 -0.928 18.294 1.00 69.00 86 TYR A N 1
ATOM 710 C CA . TYR A 1 86 ? -19.781 -0.948 18.913 1.00 69.00 86 TYR A CA 1
ATOM 711 C C . TYR A 1 86 ? -19.179 -2.361 18.930 1.00 69.00 86 TYR A C 1
ATOM 713 O O . TYR A 1 86 ? -17.996 -2.527 18.624 1.00 69.00 86 TYR A O 1
ATOM 721 N N . ARG A 1 87 ? -19.984 -3.392 19.232 1.00 70.75 87 ARG A N 1
ATOM 722 C CA . ARG A 1 87 ? -19.534 -4.795 19.191 1.00 70.75 87 ARG A CA 1
ATOM 723 C C . ARG A 1 87 ? -19.135 -5.237 17.784 1.00 70.75 87 ARG A C 1
ATOM 725 O O . ARG A 1 87 ? -18.094 -5.873 17.631 1.00 70.75 87 ARG A O 1
ATOM 732 N N . GLU A 1 88 ? -19.934 -4.907 16.774 1.00 71.25 88 GLU A N 1
ATOM 733 C CA . GLU A 1 88 ? -19.674 -5.264 15.372 1.00 71.25 88 GLU A CA 1
ATOM 734 C C . GLU A 1 88 ? -18.409 -4.586 14.833 1.00 71.25 88 GLU A C 1
ATOM 736 O O . GLU A 1 88 ? -17.569 -5.226 14.189 1.00 71.25 88 GLU A O 1
ATOM 741 N N . TRP A 1 89 ? -18.209 -3.312 15.169 1.00 74.44 89 TRP A N 1
ATOM 742 C CA . TRP A 1 89 ? -16.967 -2.619 14.844 1.00 74.44 89 TRP A CA 1
ATOM 743 C C . TRP A 1 89 ? -15.772 -3.212 15.581 1.00 74.44 89 TRP A C 1
ATOM 745 O O . TRP A 1 89 ? -14.761 -3.501 14.944 1.00 74.44 89 TRP A O 1
ATOM 755 N N . MET A 1 90 ? -15.884 -3.500 16.883 1.00 72.81 90 MET A N 1
ATOM 756 C CA . MET A 1 90 ? -14.775 -4.119 17.608 1.00 72.81 90 MET A CA 1
ATOM 757 C C . MET A 1 90 ? -14.415 -5.511 17.074 1.00 72.81 90 MET A C 1
ATOM 759 O O . MET A 1 90 ? -13.237 -5.878 17.061 1.00 72.81 90 MET A O 1
ATOM 763 N N . TYR A 1 91 ? -15.403 -6.273 16.601 1.00 72.12 91 TYR A N 1
ATOM 764 C CA . TYR A 1 91 ? -15.177 -7.556 15.934 1.00 72.12 91 TYR A CA 1
ATOM 765 C C . TYR A 1 91 ? -14.355 -7.402 14.645 1.00 72.12 91 TYR A C 1
ATOM 767 O O . TYR A 1 91 ? -13.548 -8.273 14.327 1.00 72.12 91 TYR A O 1
ATOM 775 N N . SER A 1 92 ? -14.507 -6.278 13.946 1.00 72.81 92 SER A N 1
ATOM 776 C CA . SER A 1 92 ? -13.786 -5.966 12.706 1.00 72.81 92 SER A CA 1
ATOM 777 C C . SER A 1 92 ? -12.407 -5.341 12.968 1.00 72.81 92 SER A C 1
ATOM 779 O O . SER A 1 92 ? -11.418 -5.715 12.338 1.00 72.81 92 SER A O 1
ATOM 781 N N . ALA A 1 93 ? -12.307 -4.438 13.947 1.00 74.50 93 ALA A N 1
ATOM 782 C CA . ALA A 1 93 ? -11.088 -3.699 14.264 1.00 74.50 93 ALA A CA 1
ATOM 783 C C . ALA A 1 93 ? -10.060 -4.527 15.060 1.00 74.50 93 ALA A C 1
ATOM 785 O O . ALA A 1 93 ? -8.860 -4.428 14.802 1.00 74.50 93 ALA A O 1
ATOM 786 N N . ARG A 1 94 ? -10.485 -5.386 16.001 1.00 76.62 94 ARG A N 1
ATOM 787 C CA . ARG A 1 94 ? -9.555 -6.162 16.852 1.00 76.62 94 ARG A CA 1
ATOM 788 C C . ARG A 1 94 ? -8.644 -7.114 16.056 1.00 76.62 94 ARG A C 1
ATOM 790 O O . ARG A 1 94 ? -7.444 -7.131 16.337 1.00 76.62 94 ARG A O 1
ATOM 797 N N . PRO A 1 95 ? -9.138 -7.894 15.071 1.00 79.06 95 PRO A N 1
ATOM 798 C CA . PRO A 1 95 ? -8.270 -8.713 14.225 1.00 79.06 95 PRO A CA 1
ATOM 799 C C . PRO A 1 95 ? -7.239 -7.878 13.464 1.00 79.06 95 PRO A C 1
ATOM 801 O O . PRO A 1 95 ? -6.087 -8.293 13.352 1.00 79.06 95 PRO A O 1
ATOM 804 N N . LEU A 1 96 ? -7.633 -6.691 12.990 1.00 78.88 96 LEU A N 1
ATOM 805 C CA . LEU A 1 96 ? -6.756 -5.783 12.260 1.00 78.88 96 LEU A CA 1
ATOM 806 C C . LEU A 1 96 ? -5.641 -5.227 13.157 1.00 78.88 96 LEU A C 1
ATOM 808 O O . LEU A 1 96 ? -4.467 -5.348 12.811 1.00 78.88 96 LEU A O 1
ATOM 812 N N . VAL A 1 97 ? -5.989 -4.710 14.336 1.00 78.81 97 VAL A N 1
ATOM 813 C CA . VAL A 1 97 ? -5.026 -4.211 15.335 1.00 78.81 97 VAL A CA 1
ATOM 814 C C . VAL A 1 97 ? -4.016 -5.301 15.713 1.00 78.81 97 VAL A C 1
ATOM 816 O O . VAL A 1 97 ? -2.807 -5.069 15.689 1.00 78.81 97 VAL A O 1
ATOM 819 N N . LYS A 1 98 ? -4.496 -6.534 15.929 1.00 82.12 98 LYS A N 1
ATOM 820 C CA . LYS A 1 98 ? -3.636 -7.695 16.194 1.00 82.12 98 LYS A CA 1
ATOM 821 C C . LYS A 1 98 ? -2.742 -8.055 15.003 1.00 82.12 98 LYS A C 1
ATOM 823 O O . LYS A 1 98 ? -1.579 -8.395 15.199 1.00 82.12 98 LYS A O 1
ATOM 828 N N . SER A 1 99 ? -3.257 -7.987 13.773 1.00 83.31 99 SER A N 1
ATOM 829 C CA . SER A 1 99 ? -2.473 -8.276 12.561 1.00 83.31 99 SER A CA 1
ATOM 830 C C . SER A 1 99 ? -1.339 -7.269 12.334 1.00 83.31 99 SER A C 1
ATOM 832 O O . SER A 1 99 ? -0.295 -7.633 11.799 1.00 83.31 99 SER A O 1
ATOM 834 N N . LEU A 1 100 ? -1.526 -6.030 12.797 1.00 81.81 100 LEU A N 1
ATOM 835 C CA . LEU A 1 100 ? -0.526 -4.962 12.790 1.00 81.81 100 LEU A CA 1
ATOM 836 C C . LEU A 1 100 ? 0.389 -4.995 14.025 1.00 81.81 100 LEU A C 1
ATOM 838 O O . LEU A 1 100 ? 1.195 -4.086 14.200 1.00 81.81 100 LEU A O 1
ATOM 842 N N . ASN A 1 101 ? 0.273 -6.022 14.879 1.00 84.75 101 ASN A N 1
ATOM 843 C CA . ASN A 1 101 ? 1.040 -6.180 16.118 1.00 84.75 101 ASN A CA 1
ATOM 844 C C . ASN A 1 101 ? 1.026 -4.916 17.001 1.00 84.75 101 ASN A C 1
ATOM 846 O O . ASN A 1 101 ? 2.044 -4.527 17.569 1.00 84.75 101 ASN A O 1
ATOM 850 N N . SER A 1 102 ? -0.125 -4.245 17.056 1.00 78.56 102 SER A N 1
ATOM 851 C CA . SER A 1 102 ? -0.337 -3.021 17.829 1.00 78.56 102 SER A CA 1
ATOM 852 C C . SER A 1 102 ? -1.201 -3.315 19.058 1.00 78.56 102 SER A C 1
ATOM 854 O O . SER A 1 102 ? -2.076 -4.175 19.001 1.00 78.56 102 SER A O 1
ATOM 856 N N . GLU A 1 103 ? -0.973 -2.594 20.156 1.00 74.38 103 GLU A N 1
ATOM 857 C CA . GLU A 1 103 ? -1.711 -2.771 21.425 1.00 74.38 103 GLU A CA 1
ATOM 858 C C . GLU A 1 103 ? -3.083 -2.066 21.417 1.00 74.38 103 GLU A C 1
ATOM 860 O O . GLU A 1 103 ? -3.989 -2.403 22.178 1.00 74.38 103 GLU A O 1
ATOM 865 N N . ASN A 1 104 ? -3.258 -1.064 20.548 1.00 69.75 104 ASN A N 1
ATOM 866 C CA . ASN A 1 104 ? -4.486 -0.281 20.430 1.00 69.75 104 ASN A CA 1
ATOM 867 C C . ASN A 1 104 ? -4.682 0.299 19.016 1.00 69.75 104 ASN A C 1
ATOM 869 O O . ASN A 1 104 ? -3.812 0.192 18.147 1.00 69.75 104 ASN A O 1
ATOM 873 N N . ILE A 1 105 ? -5.856 0.898 18.780 1.00 70.38 105 ILE A N 1
ATOM 874 C CA . ILE A 1 105 ? -6.219 1.516 17.493 1.00 70.38 105 ILE A CA 1
ATOM 875 C C . ILE A 1 105 ? -5.291 2.681 17.154 1.00 70.38 105 ILE A C 1
ATOM 877 O O . ILE A 1 105 ? -4.898 2.813 16.000 1.00 70.38 105 ILE A O 1
ATOM 881 N N . SER A 1 106 ? -4.901 3.491 18.139 1.00 69.38 106 SER A N 1
ATOM 882 C CA . SER A 1 106 ? -3.986 4.619 17.938 1.00 69.38 106 SER A CA 1
ATOM 883 C C . SER A 1 106 ? -2.618 4.154 17.424 1.00 69.38 106 SER A C 1
ATOM 885 O O . SER A 1 106 ? -2.137 4.668 16.418 1.00 69.38 106 SER A O 1
ATOM 887 N N . GLY A 1 107 ? -2.043 3.104 18.014 1.00 73.31 107 GLY A N 1
ATOM 888 C CA . GLY A 1 107 ? -0.804 2.478 17.549 1.00 73.31 107 GLY A CA 1
ATOM 889 C C . GLY A 1 107 ? -0.954 1.814 16.177 1.00 73.31 107 GLY A C 1
ATOM 890 O O . GLY A 1 107 ? -0.071 1.936 15.329 1.00 73.31 107 GLY A O 1
ATOM 891 N N . ALA A 1 108 ? -2.103 1.187 15.906 1.00 78.94 108 ALA A N 1
ATOM 892 C CA . ALA A 1 108 ? -2.407 0.654 14.578 1.00 78.94 108 ALA A CA 1
ATOM 893 C C . ALA A 1 108 ? -2.488 1.774 13.523 1.00 78.94 108 ALA A C 1
ATOM 895 O O . ALA A 1 108 ? -1.953 1.619 12.423 1.00 78.94 108 ALA A O 1
ATOM 896 N N . LEU A 1 109 ? -3.092 2.920 13.860 1.00 75.19 109 LEU A N 1
ATOM 897 C CA . LEU A 1 109 ? -3.143 4.107 13.004 1.00 75.19 109 LEU A CA 1
ATOM 898 C C . LEU A 1 109 ? -1.753 4.708 12.791 1.00 75.19 109 LEU A C 1
ATOM 900 O O . LEU A 1 109 ? -1.425 5.046 11.657 1.00 75.19 109 LEU A O 1
ATOM 904 N N . GLU A 1 110 ? -0.901 4.783 13.814 1.00 78.25 110 GLU A N 1
ATOM 905 C CA . GLU A 1 110 ? 0.500 5.198 13.647 1.00 78.25 110 GLU A CA 1
ATOM 906 C C . GLU A 1 110 ? 1.248 4.269 12.683 1.00 78.25 110 GLU A C 1
ATOM 908 O O . GLU A 1 110 ? 1.910 4.738 11.750 1.00 78.25 110 GLU A O 1
ATOM 913 N N . HIS A 1 111 ? 1.075 2.952 12.826 1.00 81.50 111 HIS A N 1
ATOM 914 C CA . HIS A 1 111 ? 1.612 1.970 11.885 1.00 81.50 111 HIS A CA 1
ATOM 915 C C . HIS A 1 111 ? 1.103 2.215 10.458 1.00 81.50 111 HIS A C 1
ATOM 917 O O . HIS A 1 111 ? 1.886 2.192 9.503 1.00 81.50 111 HIS A O 1
ATOM 923 N N . ILE A 1 112 ? -0.181 2.526 10.292 1.00 80.75 112 ILE A N 1
ATOM 924 C CA . ILE A 1 112 ? -0.765 2.864 8.990 1.00 80.75 112 ILE A CA 1
ATOM 925 C C . ILE A 1 112 ? -0.208 4.182 8.439 1.00 80.75 112 ILE A C 1
ATOM 927 O O . ILE A 1 112 ? 0.073 4.287 7.244 1.00 80.75 112 ILE A O 1
ATOM 931 N N . VAL A 1 113 ? 0.053 5.175 9.285 1.00 75.88 113 VAL A N 1
ATOM 932 C CA . VAL A 1 113 ? 0.706 6.422 8.870 1.00 75.88 113 VAL A CA 1
ATOM 933 C C . VAL A 1 113 ? 2.123 6.147 8.358 1.00 75.88 113 VAL A C 1
ATOM 935 O O . VAL A 1 113 ? 2.534 6.757 7.367 1.00 75.88 113 VAL A O 1
ATOM 938 N N . THR A 1 114 ? 2.865 5.189 8.928 1.00 75.94 114 THR A N 1
ATOM 939 C CA . THR A 1 114 ? 4.191 4.824 8.389 1.00 75.94 114 THR A CA 1
ATOM 940 C C . THR A 1 114 ? 4.135 4.224 6.977 1.00 75.94 114 THR A C 1
ATOM 942 O O . THR A 1 114 ? 5.066 4.449 6.191 1.00 75.94 114 THR A O 1
ATOM 945 N N . LEU A 1 115 ? 3.027 3.571 6.586 1.00 78.38 115 LEU A N 1
ATOM 946 C CA . LEU A 1 115 ? 2.812 3.123 5.202 1.00 78.38 115 LEU A CA 1
ATOM 947 C C . LEU A 1 115 ? 2.826 4.302 4.214 1.00 78.38 115 LEU A C 1
ATOM 949 O O . LEU A 1 115 ? 3.299 4.121 3.095 1.00 78.38 115 LEU A O 1
ATOM 953 N N . ASN A 1 116 ? 2.438 5.525 4.606 1.00 78.19 116 ASN A N 1
ATOM 954 C CA . ASN A 1 116 ? 2.521 6.700 3.719 1.00 78.19 116 ASN A CA 1
ATOM 955 C C . ASN A 1 116 ? 3.945 7.009 3.272 1.00 78.19 116 ASN A C 1
ATOM 957 O O . ASN A 1 116 ? 4.179 7.342 2.107 1.00 78.19 116 ASN A O 1
ATOM 961 N N . ARG A 1 117 ? 4.913 6.867 4.181 1.00 82.69 117 ARG A N 1
ATOM 962 C CA . ARG A 1 117 ? 6.325 7.078 3.854 1.00 82.69 117 ARG A CA 1
ATOM 963 C C . ARG A 1 117 ? 6.815 6.029 2.855 1.00 82.69 117 ARG A C 1
ATOM 965 O O . ARG A 1 117 ? 7.552 6.366 1.931 1.00 82.69 117 ARG A O 1
ATOM 972 N N . SER A 1 118 ? 6.367 4.783 3.015 1.00 85.56 118 SER A N 1
ATOM 973 C CA . SER A 1 118 ? 6.655 3.674 2.098 1.00 85.56 118 SER A CA 1
ATOM 974 C C . SER A 1 118 ? 6.014 3.879 0.717 1.00 85.56 118 SER A C 1
ATOM 976 O O . SER A 1 118 ? 6.710 3.791 -0.295 1.00 85.56 118 SER A O 1
ATOM 978 N N . ILE A 1 119 ? 4.726 4.242 0.658 1.00 89.44 119 ILE A N 1
ATOM 979 C CA . ILE A 1 119 ? 4.001 4.544 -0.589 1.00 89.44 119 ILE A CA 1
ATOM 980 C C . ILE A 1 119 ? 4.709 5.665 -1.355 1.00 89.44 119 ILE A C 1
ATOM 982 O O . ILE A 1 119 ? 4.958 5.535 -2.557 1.00 89.44 119 ILE A O 1
ATOM 986 N N . PHE A 1 120 ? 5.079 6.749 -0.664 1.00 90.88 120 PHE A N 1
ATOM 987 C CA . PHE A 1 120 ? 5.800 7.868 -1.270 1.00 90.88 120 PHE A CA 1
ATOM 988 C C . PHE A 1 120 ? 7.160 7.435 -1.828 1.00 90.88 120 PHE A C 1
ATOM 990 O O . PHE A 1 120 ? 7.495 7.773 -2.966 1.00 90.88 120 PHE A O 1
ATOM 997 N N . LEU A 1 121 ? 7.926 6.651 -1.062 1.00 92.50 121 LEU A N 1
ATOM 998 C CA . LEU A 1 121 ? 9.224 6.134 -1.490 1.00 92.50 121 LEU A CA 1
ATOM 999 C C . LEU A 1 121 ? 9.095 5.285 -2.763 1.00 92.50 121 LEU A C 1
ATOM 1001 O O . LEU A 1 121 ? 9.793 5.547 -3.744 1.00 92.50 121 LEU A O 1
ATOM 1005 N N . PHE A 1 122 ? 8.186 4.307 -2.776 1.00 91.94 122 PHE A N 1
ATOM 1006 C CA . PHE A 1 122 ? 7.998 3.424 -3.927 1.00 91.94 122 PHE A CA 1
ATOM 1007 C C . PHE A 1 122 ? 7.482 4.168 -5.160 1.00 91.94 122 PHE A C 1
ATOM 1009 O O . PHE A 1 122 ? 8.005 3.964 -6.255 1.00 91.94 122 PHE A O 1
ATOM 1016 N N . THR A 1 123 ? 6.539 5.095 -4.985 1.00 92.62 123 THR A N 1
ATOM 1017 C CA . THR A 1 123 ? 6.057 5.954 -6.080 1.00 92.62 123 THR A CA 1
ATOM 1018 C C . THR A 1 123 ? 7.195 6.798 -6.656 1.00 92.62 123 THR A C 1
ATOM 1020 O O . THR A 1 123 ? 7.355 6.881 -7.872 1.00 92.62 123 THR A O 1
ATOM 1023 N N . THR A 1 124 ? 8.042 7.369 -5.796 1.00 95.19 124 THR A N 1
ATOM 1024 C CA . THR A 1 124 ? 9.186 8.192 -6.217 1.00 95.19 124 THR A CA 1
ATOM 1025 C C . THR A 1 124 ? 10.217 7.372 -6.992 1.00 95.19 124 THR A C 1
ATOM 1027 O O . THR A 1 124 ? 10.653 7.794 -8.061 1.00 95.19 124 THR A O 1
ATOM 1030 N N . ILE A 1 125 ? 10.582 6.179 -6.507 1.00 94.62 125 ILE A N 1
ATOM 1031 C CA . ILE A 1 125 ? 11.503 5.275 -7.218 1.00 94.62 125 ILE A CA 1
ATOM 1032 C C . ILE A 1 125 ? 10.910 4.869 -8.574 1.00 94.62 125 ILE A C 1
ATOM 1034 O O . ILE A 1 125 ? 11.600 4.924 -9.596 1.00 94.62 125 ILE A O 1
ATOM 1038 N N . GLY A 1 126 ? 9.623 4.509 -8.599 1.00 93.06 126 GLY A N 1
ATOM 1039 C CA . GLY A 1 126 ? 8.902 4.178 -9.825 1.00 93.06 126 GLY A CA 1
ATOM 1040 C C . GLY A 1 126 ? 8.933 5.320 -10.841 1.00 93.06 126 GLY A C 1
ATOM 1041 O O . GLY A 1 126 ? 9.209 5.079 -12.020 1.00 93.06 126 GLY A O 1
ATOM 1042 N N . LEU A 1 127 ? 8.697 6.556 -10.392 1.00 95.38 127 LEU A N 1
ATOM 1043 C CA . LEU A 1 127 ? 8.738 7.760 -11.223 1.00 95.38 127 LEU A CA 1
ATOM 1044 C C . LEU A 1 127 ? 10.145 8.030 -11.769 1.00 95.38 127 LEU A C 1
ATOM 1046 O O . LEU A 1 127 ? 10.295 8.277 -12.964 1.00 95.38 127 LEU A O 1
ATOM 1050 N N . ILE A 1 128 ? 11.179 7.931 -10.928 1.00 95.88 128 ILE A N 1
ATOM 1051 C CA . ILE A 1 128 ? 12.577 8.109 -11.347 1.00 95.88 128 ILE A CA 1
ATOM 1052 C C . ILE A 1 128 ? 12.933 7.115 -12.459 1.00 95.88 128 ILE A C 1
ATOM 1054 O O . ILE A 1 128 ? 13.499 7.511 -13.477 1.00 95.88 128 ILE A O 1
ATOM 1058 N N . LEU A 1 129 ? 12.558 5.841 -12.314 1.00 94.69 129 LEU A N 1
ATOM 1059 C CA . LEU A 1 129 ? 12.812 4.822 -13.337 1.00 94.69 129 LEU A CA 1
ATOM 1060 C C . LEU A 1 129 ? 12.075 5.116 -14.650 1.00 94.69 129 LEU A C 1
ATOM 1062 O O . LEU A 1 129 ? 12.653 4.937 -15.721 1.00 94.69 129 LEU A O 1
ATOM 1066 N N . HIS A 1 130 ? 10.839 5.618 -14.584 1.00 92.12 130 HIS A N 1
ATOM 1067 C CA . HIS A 1 130 ? 10.105 6.044 -15.778 1.00 92.12 130 HIS A CA 1
ATOM 1068 C C . HIS A 1 130 ? 10.773 7.236 -16.469 1.00 92.12 130 HIS A C 1
ATOM 1070 O O . HIS A 1 130 ? 10.926 7.223 -17.689 1.00 92.12 130 HIS A O 1
ATOM 1076 N N . ILE A 1 131 ? 11.227 8.238 -15.711 1.00 93.50 131 ILE A N 1
ATOM 1077 C CA . ILE A 1 131 ? 11.954 9.391 -16.261 1.00 93.50 131 ILE A CA 1
ATOM 1078 C C . ILE A 1 131 ? 13.247 8.927 -16.942 1.00 93.50 131 ILE A C 1
ATOM 1080 O O . ILE A 1 131 ? 13.510 9.307 -18.083 1.00 93.50 131 ILE A O 1
ATOM 1084 N N . ILE A 1 132 ? 14.023 8.059 -16.284 1.00 92.44 132 ILE A N 1
ATOM 1085 C CA . ILE A 1 132 ? 15.243 7.472 -16.855 1.00 92.44 132 ILE A CA 1
ATOM 1086 C C . ILE A 1 132 ? 14.921 6.734 -18.159 1.00 92.44 132 ILE A C 1
ATOM 1088 O O . ILE A 1 132 ? 15.614 6.931 -19.158 1.00 92.44 132 ILE A O 1
ATOM 1092 N N . PHE A 1 133 ? 13.855 5.929 -18.181 1.00 92.00 133 PHE A N 1
ATOM 1093 C CA . PHE A 1 133 ? 13.426 5.235 -19.392 1.00 92.00 133 PHE A CA 1
ATOM 1094 C C . PHE A 1 133 ? 13.107 6.215 -20.527 1.00 92.00 133 PHE A C 1
ATOM 1096 O O . PHE A 1 133 ? 13.617 6.034 -21.630 1.00 92.00 133 PHE A O 1
ATOM 1103 N N . VAL A 1 134 ? 12.336 7.275 -20.265 1.00 92.44 134 VAL A N 1
ATOM 1104 C CA . VAL A 1 134 ? 11.968 8.289 -21.271 1.00 92.44 134 VAL A CA 1
ATOM 1105 C C . VAL A 1 134 ? 13.195 9.025 -21.817 1.00 92.44 134 VAL A C 1
ATOM 1107 O O . VAL A 1 134 ? 13.287 9.226 -23.027 1.00 92.44 134 VAL A O 1
ATOM 1110 N N . ILE A 1 135 ? 14.160 9.379 -20.962 1.00 92.62 135 ILE A N 1
ATOM 1111 C CA . ILE A 1 135 ? 15.414 10.036 -21.377 1.00 92.62 135 ILE A CA 1
ATOM 1112 C C . ILE A 1 135 ? 16.240 9.119 -22.286 1.00 92.62 135 ILE A C 1
ATOM 1114 O O . ILE A 1 135 ? 16.817 9.570 -23.274 1.00 92.62 135 ILE A O 1
ATOM 1118 N N . ILE A 1 136 ? 16.308 7.830 -21.955 1.00 89.88 136 ILE A N 1
ATOM 1119 C CA . ILE A 1 136 ? 17.119 6.853 -22.686 1.00 89.88 136 ILE A CA 1
ATOM 1120 C C . ILE A 1 136 ? 16.426 6.381 -23.977 1.00 89.88 136 ILE A C 1
ATOM 1122 O O . ILE A 1 136 ? 17.098 6.021 -24.949 1.00 89.88 136 ILE A O 1
ATOM 1126 N N . LEU A 1 137 ? 15.091 6.414 -24.016 1.00 89.19 137 LEU A N 1
ATOM 1127 C CA . LEU A 1 137 ? 14.261 5.940 -25.121 1.00 89.19 137 LEU A CA 1
ATOM 1128 C C . LEU A 1 137 ? 14.713 6.425 -26.511 1.00 89.19 137 LEU A C 1
ATOM 1130 O O . LEU A 1 137 ? 14.886 5.563 -27.371 1.00 89.19 137 LEU A O 1
ATOM 1134 N N . PRO A 1 138 ? 14.959 7.726 -26.779 1.00 89.12 138 PRO A N 1
ATOM 1135 C CA . PRO A 1 138 ? 15.393 8.179 -28.104 1.00 89.12 138 PRO A CA 1
ATOM 1136 C C . PRO A 1 138 ? 16.741 7.584 -28.536 1.00 89.12 138 PRO A C 1
ATOM 1138 O O . PRO A 1 138 ? 16.950 7.332 -29.721 1.00 89.12 138 PRO A O 1
ATOM 1141 N N . PHE A 1 139 ? 17.638 7.293 -27.591 1.00 89.31 139 PHE A N 1
ATOM 1142 C CA . PHE A 1 139 ? 18.947 6.711 -27.891 1.00 89.31 139 PHE A CA 1
ATOM 1143 C C . PHE A 1 139 ? 18.874 5.206 -28.154 1.00 89.31 139 PHE A C 1
ATOM 1145 O O . PHE A 1 139 ? 19.700 4.674 -28.897 1.00 89.31 139 PHE A O 1
ATOM 1152 N N . TRP A 1 140 ? 17.930 4.505 -27.520 1.00 88.88 140 TRP A N 1
ATOM 1153 C CA . TRP A 1 140 ? 17.800 3.041 -27.588 1.00 88.88 140 TRP A CA 1
ATOM 1154 C C . TRP A 1 140 ? 16.551 2.583 -28.355 1.00 88.88 140 TRP A C 1
ATOM 1156 O O . TRP A 1 140 ? 16.224 1.393 -28.368 1.00 88.88 140 TRP A O 1
ATOM 1166 N N . 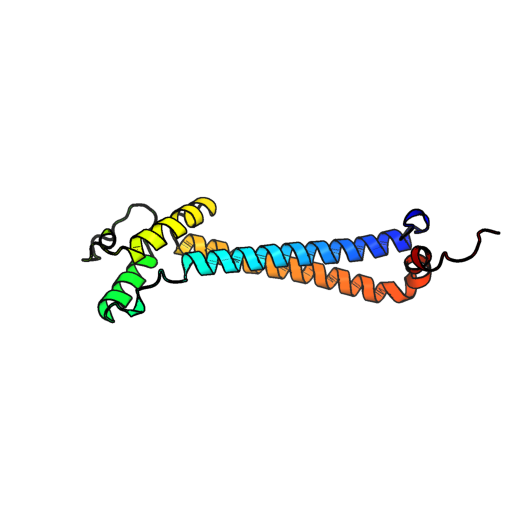TRP A 1 141 ? 15.851 3.506 -29.023 1.00 85.69 141 TRP A N 1
ATOM 1167 C CA . TRP A 1 141 ? 14.606 3.236 -29.747 1.00 85.69 141 TRP A CA 1
ATOM 1168 C C . TRP A 1 141 ? 14.770 2.132 -30.790 1.00 85.69 141 TRP A C 1
ATOM 1170 O O . TRP A 1 141 ? 13.908 1.263 -30.931 1.00 85.69 141 TRP A O 1
ATOM 1180 N N . LYS A 1 142 ? 15.900 2.123 -31.506 1.00 84.44 142 LYS A N 1
ATOM 1181 C CA . LYS A 1 142 ? 16.195 1.115 -32.530 1.00 84.44 142 LYS A CA 1
ATOM 1182 C C . LYS A 1 142 ? 16.236 -0.291 -31.935 1.00 84.44 142 LYS A C 1
ATOM 1184 O O . LYS A 1 142 ? 15.773 -1.231 -32.566 1.00 84.44 142 LYS A O 1
ATOM 1189 N N . GLU A 1 143 ? 16.784 -0.457 -30.740 1.00 84.38 143 GLU A N 1
ATOM 1190 C CA . GLU A 1 143 ? 16.878 -1.742 -30.051 1.00 84.38 143 GLU A CA 1
ATOM 1191 C C . GLU A 1 143 ? 15.560 -2.142 -29.391 1.00 84.38 143 GLU A C 1
ATOM 1193 O O . GLU A 1 143 ? 15.190 -3.312 -29.463 1.00 84.38 143 GLU A O 1
ATOM 1198 N N . ILE A 1 144 ? 14.851 -1.184 -28.792 1.00 83.19 144 ILE A N 1
ATOM 1199 C CA . ILE A 1 144 ? 13.562 -1.405 -28.119 1.00 83.19 144 ILE A CA 1
ATOM 1200 C C . ILE A 1 144 ? 12.455 -1.730 -29.133 1.00 83.19 144 ILE A C 1
ATOM 1202 O O . ILE A 1 144 ? 11.578 -2.535 -28.843 1.00 83.19 144 ILE A O 1
ATOM 1206 N N . SER A 1 145 ? 12.511 -1.165 -30.343 1.00 82.75 145 SER A N 1
ATOM 1207 C CA . SER A 1 145 ? 11.499 -1.381 -31.388 1.00 82.75 145 SER A CA 1
ATOM 1208 C C . SER A 1 145 ? 11.706 -2.651 -32.229 1.00 82.75 145 SER A C 1
ATOM 1210 O O . SER A 1 145 ? 10.773 -3.097 -32.901 1.00 82.75 145 SER A O 1
ATOM 1212 N N . LYS A 1 146 ? 12.892 -3.283 -32.178 1.00 81.06 146 LYS A N 1
ATOM 1213 C CA . LYS A 1 146 ? 13.211 -4.528 -32.917 1.00 81.06 146 LYS A CA 1
ATOM 1214 C C . LYS A 1 146 ? 12.163 -5.637 -32.753 1.00 81.06 146 LYS A C 1
ATOM 1216 O O . LYS A 1 146 ? 11.793 -6.225 -33.768 1.00 81.06 146 LYS A O 1
ATOM 1221 N N . PRO A 1 147 ? 11.659 -5.931 -31.539 1.00 77.75 147 PRO A N 1
ATOM 1222 C CA . PRO A 1 147 ? 10.665 -6.981 -31.340 1.00 77.75 147 PRO A CA 1
ATOM 1223 C C . PRO A 1 147 ? 9.303 -6.707 -31.994 1.00 77.75 147 PRO A C 1
ATOM 1225 O O . PRO A 1 147 ? 8.539 -7.653 -32.174 1.00 77.75 147 PRO A O 1
ATOM 1228 N N . PHE A 1 148 ? 8.993 -5.448 -32.328 1.00 75.50 148 PHE A N 1
ATOM 1229 C CA . PHE A 1 148 ? 7.728 -5.041 -32.958 1.00 75.50 148 PHE A CA 1
ATOM 1230 C C . PHE A 1 148 ? 7.845 -4.877 -34.474 1.00 75.50 148 PHE A C 1
ATOM 1232 O O . PHE A 1 148 ? 6.893 -5.139 -35.199 1.00 75.50 148 PHE A O 1
ATOM 1239 N N . ASN A 1 149 ? 9.023 -4.475 -34.954 1.00 69.31 149 ASN A N 1
ATOM 1240 C CA . ASN A 1 149 ? 9.260 -4.176 -36.366 1.00 69.31 149 ASN A CA 1
ATOM 1241 C C . ASN A 1 149 ? 9.718 -5.391 -37.184 1.00 69.31 149 ASN A C 1
ATOM 1243 O O . ASN A 1 149 ? 9.967 -5.261 -38.379 1.00 69.31 149 ASN A O 1
ATOM 1247 N N . HIS A 1 150 ? 9.826 -6.579 -36.580 1.00 59.56 150 HIS A N 1
ATOM 1248 C CA . HIS A 1 150 ? 10.167 -7.804 -37.303 1.00 59.56 150 HIS A CA 1
ATOM 1249 C C . HIS A 1 150 ? 8.934 -8.467 -37.937 1.00 59.56 150 HIS A C 1
ATOM 1251 O O . HIS A 1 150 ? 8.655 -9.646 -37.735 1.00 59.56 150 HIS A O 1
ATOM 1257 N N . HIS A 1 151 ? 8.203 -7.691 -38.733 1.00 52.09 151 HIS A N 1
ATOM 1258 C CA . HIS A 1 151 ? 7.461 -8.230 -39.864 1.00 52.09 151 HIS A CA 1
ATOM 1259 C C . HIS A 1 151 ? 8.325 -8.016 -41.115 1.00 52.09 151 HIS A C 1
ATOM 1261 O O . HIS A 1 151 ? 8.918 -6.956 -41.277 1.00 52.09 151 HIS A O 1
ATOM 1267 N N . TYR A 1 152 ? 8.389 -9.034 -41.979 1.00 49.19 152 TYR A N 1
ATOM 1268 C CA . TYR A 1 152 ? 9.112 -9.084 -43.262 1.00 49.19 152 TYR A CA 1
ATOM 1269 C C . TYR A 1 152 ? 10.611 -9.418 -43.208 1.00 49.19 152 TYR A C 1
ATOM 1271 O O . TYR A 1 152 ? 11.468 -8.566 -43.419 1.00 49.19 152 TYR A O 1
ATOM 1279 N N . LYS A 1 153 ? 10.918 -10.705 -43.007 1.00 44.19 153 LYS A N 1
ATOM 1280 C CA . LYS A 1 153 ? 11.902 -11.471 -43.806 1.00 44.19 153 LYS A CA 1
ATOM 1281 C C . LYS A 1 153 ? 11.741 -12.969 -43.507 1.00 44.19 153 LYS A C 1
ATOM 1283 O O . LYS A 1 153 ? 12.609 -13.616 -42.941 1.00 44.19 153 LYS A O 1
ATOM 1288 N N . LEU A 1 154 ? 10.565 -13.492 -43.847 1.00 40.72 154 LEU A N 1
ATOM 1289 C CA . LEU A 1 154 ? 10.435 -14.885 -44.270 1.00 40.72 154 LEU A CA 1
ATOM 1290 C C . LEU A 1 154 ? 10.483 -14.827 -45.796 1.00 40.72 154 LEU A C 1
ATOM 1292 O O . LEU A 1 154 ? 9.461 -14.610 -46.442 1.00 40.72 154 LEU A O 1
ATOM 1296 N N . GLY A 1 155 ? 11.702 -14.844 -46.323 1.00 35.41 155 GLY A N 1
ATOM 1297 C CA . GLY A 1 155 ? 12.023 -15.037 -47.730 1.00 35.41 155 GLY A CA 1
ATOM 1298 C C . GLY A 1 155 ? 13.072 -16.125 -47.792 1.00 35.41 155 GLY A C 1
ATOM 1299 O O . GLY A 1 155 ? 14.012 -16.028 -46.969 1.00 35.41 155 GLY A O 1
#

Foldseek 3Di:
DFDCVLFDPLLVVLVVLLVLLVVLLVVLVVLVVVLVVLCCLLPPFQPDLVVDDPVVNVLVVVVQQDDDPDDPPPPSPDDQVVDPRSVVSNVRNNVQCVVLVHPHSNRSVVSSVVSVVVSVVSNVSSVVSVVVSVVCCVVCVVNNCRRVPPDDDPD

Secondary structure (DSSP, 8-state):
---GGG--HHHHHHHHHHHHHHHHHHHHHHHHHHHHHHHHHHHSPPTTGGGS-HHHHHHHHHHHTT-SSS---TT--S-GGG-HHHHHHHHHHHHHHHHTT-SSHHHHHHHHHHHHHHHHHHHHHHHHHHHHHHHHHHHHHHHHHHHHH--S---

Sequence (155 aa):
MINFRLLGVRGSVGYLVLFCGFIFHGLAFVQMETRRFYEDTLLNEPYGFNSLNEIQREQLWFARMDIVDGIKPTHIPIDLEVYQEYREWMYSARPLVKSLNSENISGALEHIVTLNRSIFLFTTIGLILHIIFVIILPFWWKEISKPFNHHYKLG